Protein AF-A0A4Q2YUA5-F1 (afdb_monomer)

Mean predicted aligned error: 4.03 Å

Radius of gyration: 12.83 Å; Cα contacts (8 Å, |Δi|>4): 71; chains: 1; bounding box: 22×30×39 Å

Solvent-accessible surface area (backbone atoms only — not comparable to full-atom values): 3875 Å² total; per-residue (Å²): 130,89,75,60,50,75,74,55,97,60,98,39,81,69,56,48,99,84,48,36,38,83,41,78,43,53,43,90,86,80,62,47,81,74,47,79,49,36,26,33,70,64,27,51,52,50,20,71,74,69,75,47,94,46,68,43,67,94,88,112

Sequence (60 aa):
MDDQRDTTDRFLPRFDAAGLVTAIVTDADSHILLMVAHMNEEAIKQTRATGQAHFWSRSR

Nearest PDB structures (foldseek):
  7bgn-assembly1_A  TM=9.807E-01  e=2.965E-03  Medicago truncatula
  7bgn-assembly1_B  TM=9.795E-01  e=3.391E-03  Medicago truncatula
  7bgn-assembly3_E  TM=9.781E-01  e=5.800E-03  Medicago truncatula
  6j2l-assembly1_A  TM=9.660E-01  e=6.202E-03  Shigella flexneri
  6j22-assembly1_B  TM=9.695E-01  e=9.276E-03  Shigella flexneri

Secondary structure (DSSP, 8-state):
----TTSSSS------TTS-EEEEEE-TTT--EEEEEEE-HHHHHHHHHHSS-----S--

Structure (mmCIF, N/CA/C/O backbone):
data_AF-A0A4Q2YUA5-F1
#
_entry.id   AF-A0A4Q2YUA5-F1
#
loop_
_atom_site.group_PDB
_atom_site.id
_atom_site.type_symbol
_atom_site.label_atom_id
_atom_site.label_alt_id
_atom_site.label_comp_id
_atom_site.label_asym_id
_atom_site.label_entity_id
_atom_site.label_seq_id
_atom_site.pdbx_PDB_ins_code
_atom_site.Cartn_x
_atom_site.Cartn_y
_atom_site.Cartn_z
_atom_site.occupancy
_atom_site.B_iso_or_equiv
_atom_site.auth_seq_id
_atom_site.auth_comp_id
_atom_site.auth_asym_id
_atom_site.auth_atom_id
_atom_site.pdbx_PDB_model_num
ATOM 1 N N . MET A 1 1 ? 7.683 -10.889 23.896 1.00 49.81 1 MET A N 1
ATOM 2 C CA . MET A 1 1 ? 6.656 -11.244 22.899 1.00 49.81 1 MET A CA 1
ATOM 3 C C . MET A 1 1 ? 7.377 -11.307 21.577 1.0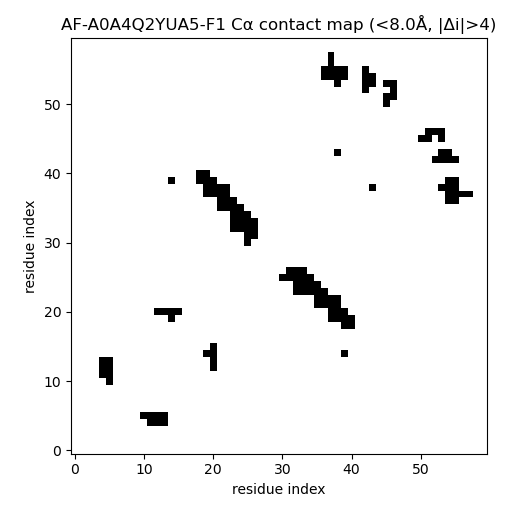0 49.81 1 MET A C 1
ATOM 5 O O . MET A 1 1 ? 7.932 -10.294 21.178 1.00 49.81 1 MET A O 1
ATOM 9 N N . ASP A 1 2 ? 7.484 -12.501 21.008 1.00 58.34 2 ASP A N 1
ATOM 10 C CA . ASP A 1 2 ? 8.141 -12.735 19.723 1.00 58.34 2 ASP A CA 1
ATOM 11 C C . ASP A 1 2 ? 7.246 -12.135 18.627 1.00 58.34 2 ASP A C 1
ATOM 13 O O . ASP A 1 2 ? 6.231 -12.722 18.252 1.00 58.34 2 ASP A O 1
ATOM 17 N N . ASP A 1 3 ? 7.511 -10.884 18.242 1.00 74.00 3 ASP A N 1
ATOM 18 C CA . ASP A 1 3 ? 6.687 -10.166 17.268 1.00 74.00 3 ASP A CA 1
ATOM 19 C C . ASP A 1 3 ? 7.114 -10.572 15.858 1.00 74.00 3 ASP A C 1
ATOM 21 O O . ASP A 1 3 ? 7.861 -9.871 15.185 1.00 74.00 3 ASP A O 1
ATOM 25 N N . GLN A 1 4 ? 6.647 -11.742 15.422 1.00 80.69 4 GLN A N 1
ATOM 26 C CA . GLN A 1 4 ? 6.960 -12.329 14.113 1.00 80.69 4 GLN A CA 1
ATOM 27 C C . GLN A 1 4 ? 6.331 -11.563 12.924 1.00 80.69 4 GLN A C 1
ATOM 29 O O . GLN A 1 4 ? 6.374 -12.018 11.781 1.00 80.69 4 GLN A O 1
ATOM 34 N N . ARG A 1 5 ? 5.719 -10.394 13.150 1.00 81.69 5 ARG A N 1
ATOM 35 C CA . ARG A 1 5 ? 5.177 -9.550 12.073 1.00 81.69 5 ARG A CA 1
ATOM 36 C C . ARG A 1 5 ? 6.294 -9.107 11.123 1.00 81.69 5 ARG A C 1
ATOM 38 O O . ARG A 1 5 ? 7.428 -8.902 11.543 1.00 81.69 5 ARG A O 1
ATOM 45 N N . ASP A 1 6 ? 5.974 -9.028 9.834 1.00 81.69 6 ASP A N 1
ATOM 46 C CA . ASP A 1 6 ? 6.898 -8.737 8.719 1.00 81.69 6 ASP A CA 1
ATOM 47 C C . ASP A 1 6 ? 8.130 -9.666 8.566 1.00 81.69 6 ASP A C 1
ATOM 49 O O . ASP A 1 6 ? 8.964 -9.431 7.694 1.00 81.69 6 ASP A O 1
ATOM 53 N N . THR A 1 7 ? 8.270 -10.725 9.373 1.00 84.44 7 THR A N 1
ATOM 54 C CA . THR A 1 7 ? 9.439 -11.636 9.354 1.00 84.44 7 THR A CA 1
ATOM 55 C C . THR A 1 7 ? 9.078 -13.088 9.026 1.00 84.44 7 THR A C 1
ATOM 57 O O . THR A 1 7 ? 9.911 -13.985 9.149 1.00 84.44 7 THR A O 1
ATOM 60 N N . THR A 1 8 ? 7.844 -13.329 8.574 1.00 86.75 8 THR A N 1
ATOM 61 C CA . THR A 1 8 ? 7.362 -14.648 8.128 1.00 86.75 8 THR A CA 1
ATOM 62 C C . THR A 1 8 ? 6.964 -14.629 6.654 1.00 86.75 8 THR A C 1
ATOM 64 O O . THR A 1 8 ? 6.878 -13.575 6.030 1.00 86.75 8 THR A O 1
ATOM 67 N N . ASP A 1 9 ? 6.680 -15.806 6.103 1.00 88.94 9 ASP A N 1
ATOM 68 C CA . ASP A 1 9 ? 6.074 -15.993 4.780 1.00 88.94 9 ASP A CA 1
ATOM 69 C C . ASP A 1 9 ? 4.575 -15.636 4.743 1.00 88.94 9 ASP A C 1
ATOM 71 O O . ASP A 1 9 ? 3.955 -15.592 3.679 1.00 88.94 9 ASP A O 1
ATOM 75 N N . ARG A 1 10 ? 3.973 -15.376 5.908 1.00 89.31 10 ARG A N 1
ATOM 76 C CA . ARG A 1 10 ? 2.576 -14.973 6.030 1.00 89.31 10 ARG A CA 1
ATOM 77 C C . ARG A 1 10 ? 2.455 -13.464 5.928 1.00 89.31 10 ARG A C 1
ATOM 79 O O . ARG A 1 10 ? 3.237 -12.709 6.500 1.00 89.31 10 ARG A O 1
ATOM 86 N N . PHE A 1 11 ? 1.381 -13.022 5.282 1.00 89.69 11 PHE A N 1
ATOM 87 C CA . PHE A 1 11 ? 1.011 -11.614 5.255 1.00 89.69 11 PHE A CA 1
ATOM 88 C C . PHE A 1 11 ? 0.502 -11.164 6.637 1.00 89.69 11 PHE A C 1
ATOM 90 O O . PHE A 1 11 ? -0.691 -11.248 6.937 1.00 89.69 11 PHE A O 1
ATOM 97 N N . LEU A 1 12 ? 1.434 -10.728 7.486 1.00 91.25 12 LEU A N 1
ATO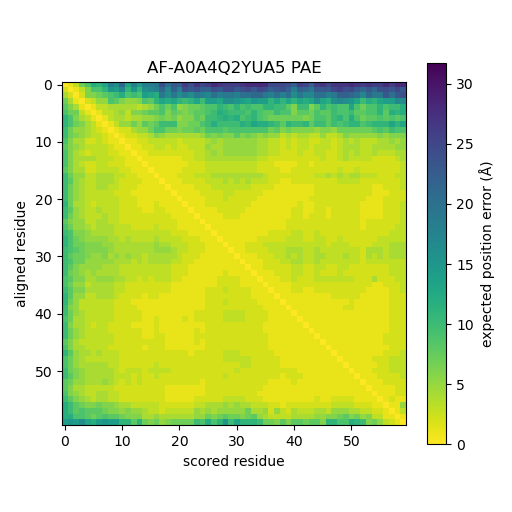M 98 C CA . LEU A 1 12 ? 1.215 -10.245 8.851 1.00 91.25 12 LEU A CA 1
ATOM 99 C C . LEU A 1 12 ? 1.787 -8.823 8.993 1.00 91.25 12 LEU A C 1
ATOM 101 O O . LEU A 1 12 ? 2.822 -8.656 9.642 1.00 91.25 12 LEU A O 1
ATOM 105 N N . PRO A 1 13 ? 1.142 -7.817 8.370 1.00 91.19 13 PRO A N 1
ATOM 106 C CA . PRO A 1 13 ? 1.658 -6.457 8.332 1.00 91.19 13 PRO A CA 1
ATOM 107 C C . PRO A 1 13 ? 1.781 -5.865 9.735 1.00 91.19 13 PRO A C 1
ATOM 109 O O . PRO A 1 13 ? 0.841 -5.911 10.540 1.00 91.19 13 PRO A O 1
ATOM 112 N N . ARG A 1 14 ? 2.929 -5.255 10.021 1.00 93.62 14 ARG A N 1
ATOM 113 C CA . ARG A 1 14 ? 3.094 -4.421 11.211 1.00 93.62 14 ARG A CA 1
ATOM 114 C C . ARG A 1 14 ? 2.615 -2.999 10.933 1.00 93.62 14 ARG A C 1
ATOM 116 O O . ARG A 1 14 ? 3.292 -2.214 10.276 1.00 93.62 14 ARG A O 1
ATOM 123 N N . PHE A 1 15 ? 1.450 -2.666 11.473 1.00 94.50 15 PHE A N 1
ATOM 124 C CA . PHE A 1 15 ? 0.921 -1.306 11.432 1.00 94.50 15 PHE A CA 1
ATOM 125 C C . PHE A 1 15 ? 1.720 -0.364 12.340 1.00 94.50 15 PHE A C 1
ATOM 127 O O . PHE A 1 15 ? 2.212 -0.767 13.398 1.00 94.50 15 PHE A O 1
ATOM 134 N N . ASP A 1 16 ? 1.829 0.894 11.926 1.00 95.00 16 ASP A N 1
ATOM 135 C CA . ASP A 1 16 ? 2.392 1.967 12.738 1.00 95.00 16 ASP A CA 1
ATOM 136 C C . ASP A 1 16 ? 1.440 2.395 13.877 1.00 95.00 16 ASP A C 1
ATOM 138 O O . ASP A 1 16 ? 0.354 1.843 14.069 1.00 95.00 16 ASP A O 1
ATOM 142 N N . ALA A 1 17 ? 1.842 3.408 14.650 1.00 95.88 17 ALA A N 1
ATOM 143 C CA . ALA A 1 17 ? 1.044 3.932 15.761 1.00 95.88 17 ALA A CA 1
ATOM 144 C C . ALA A 1 17 ? -0.313 4.530 15.332 1.00 95.88 17 ALA A C 1
ATOM 146 O O . ALA A 1 17 ? -1.200 4.676 16.170 1.00 95.88 17 ALA A O 1
ATOM 147 N N . ALA A 1 18 ? -0.484 4.871 14.051 1.00 94.88 18 ALA A N 1
ATOM 148 C CA . ALA A 1 18 ? -1.739 5.352 13.484 1.00 94.88 18 ALA A CA 1
ATOM 149 C C . ALA A 1 18 ? -2.594 4.212 12.895 1.00 94.88 18 ALA A C 1
ATOM 151 O O . ALA A 1 18 ? -3.652 4.474 12.323 1.00 94.88 18 ALA A O 1
ATOM 152 N N . GLY A 1 19 ? -2.159 2.954 13.025 1.00 96.50 19 GLY A N 1
ATOM 153 C CA . GLY A 1 19 ? -2.853 1.803 12.455 1.00 96.50 19 GLY A CA 1
ATOM 154 C C . GLY A 1 19 ? -2.691 1.699 10.937 1.00 96.50 19 GLY A C 1
ATOM 155 O O . GLY A 1 19 ? -3.556 1.121 10.277 1.00 96.50 19 GLY A O 1
ATOM 156 N N . LEU A 1 20 ? -1.618 2.269 10.375 1.00 97.12 20 LEU A N 1
ATOM 157 C CA . LEU A 1 20 ? -1.376 2.328 8.934 1.00 97.12 20 LEU A CA 1
ATOM 158 C C . LEU A 1 20 ? -0.139 1.529 8.520 1.00 97.12 20 LEU A C 1
ATOM 160 O O . LEU A 1 20 ? 0.816 1.366 9.274 1.00 97.12 20 LEU A O 1
ATOM 164 N N . VAL A 1 21 ? -0.153 1.068 7.272 1.00 96.94 21 VAL A N 1
ATOM 165 C CA . VAL A 1 21 ? 1.027 0.601 6.540 1.00 96.94 21 VAL A CA 1
ATOM 166 C C . VAL A 1 21 ? 1.186 1.381 5.244 1.00 96.94 21 VAL A C 1
ATOM 168 O O . VAL A 1 21 ? 0.217 1.905 4.688 1.00 96.94 21 VAL A O 1
ATOM 171 N N . THR A 1 22 ? 2.421 1.464 4.754 1.00 97.06 22 THR A N 1
ATOM 172 C CA . THR A 1 22 ? 2.700 2.028 3.429 1.00 97.06 22 THR A CA 1
ATOM 173 C C . THR A 1 22 ? 2.407 0.977 2.366 1.00 97.06 22 THR A C 1
ATOM 175 O O . THR A 1 22 ? 2.905 -0.142 2.446 1.00 97.06 22 THR A O 1
ATOM 178 N N . ALA A 1 23 ? 1.614 1.349 1.368 1.00 97.06 23 ALA A N 1
ATOM 179 C CA . ALA A 1 23 ? 1.304 0.529 0.209 1.00 97.06 23 ALA A CA 1
ATOM 180 C C . ALA A 1 23 ? 2.047 1.078 -1.011 1.00 97.06 23 ALA A C 1
ATOM 182 O O . ALA A 1 23 ? 1.914 2.255 -1.352 1.00 97.06 23 ALA A O 1
ATOM 183 N N . ILE A 1 24 ? 2.826 0.219 -1.662 1.00 97.25 24 ILE A N 1
ATOM 184 C CA . ILE A 1 24 ? 3.544 0.526 -2.898 1.00 97.25 24 ILE A CA 1
ATOM 185 C C . ILE A 1 24 ? 2.840 -0.227 -4.022 1.00 97.25 24 ILE A C 1
ATOM 187 O O . ILE A 1 24 ? 2.697 -1.445 -3.952 1.00 97.25 24 ILE A O 1
ATOM 191 N N . VAL A 1 25 ? 2.384 0.499 -5.039 1.00 97.81 25 VAL A N 1
ATOM 192 C CA . VAL A 1 25 ? 1.703 -0.078 -6.199 1.00 97.81 25 VAL A CA 1
ATOM 193 C C . VAL A 1 25 ? 2.652 -0.044 -7.379 1.00 97.81 25 VAL A C 1
ATOM 195 O O . VAL A 1 25 ? 3.142 1.022 -7.755 1.00 97.81 25 VAL A O 1
ATOM 198 N N . THR A 1 26 ? 2.877 -1.203 -7.976 1.00 98.44 26 THR A N 1
ATOM 199 C CA . THR A 1 26 ? 3.651 -1.354 -9.204 1.00 98.44 26 THR A CA 1
ATOM 200 C C . THR A 1 26 ? 2.777 -1.922 -10.304 1.00 98.44 26 THR A C 1
ATOM 202 O O . THR A 1 26 ? 1.820 -2.649 -10.036 1.00 98.44 26 THR A O 1
ATOM 205 N N . ASP A 1 27 ? 3.137 -1.623 -11.543 1.00 98.00 27 ASP A N 1
ATOM 206 C CA . ASP A 1 27 ? 2.611 -2.347 -12.689 1.00 98.00 27 ASP A CA 1
ATOM 207 C C . ASP A 1 27 ? 3.005 -3.832 -12.597 1.00 98.00 27 ASP A C 1
ATOM 209 O O . ASP A 1 27 ? 4.117 -4.164 -12.172 1.00 98.00 27 ASP A O 1
ATOM 213 N N . ALA A 1 28 ? 2.077 -4.727 -12.939 1.00 97.19 28 ALA A N 1
ATOM 214 C CA . ALA A 1 28 ? 2.260 -6.164 -12.740 1.00 97.19 28 ALA A CA 1
ATOM 215 C C . ALA A 1 28 ? 3.296 -6.768 -13.701 1.00 97.19 28 ALA A C 1
ATOM 217 O O . ALA A 1 28 ? 4.006 -7.691 -13.307 1.00 97.19 28 ALA A O 1
ATOM 218 N N . ASP A 1 29 ? 3.407 -6.220 -14.914 1.00 98.19 29 ASP A N 1
ATOM 219 C CA .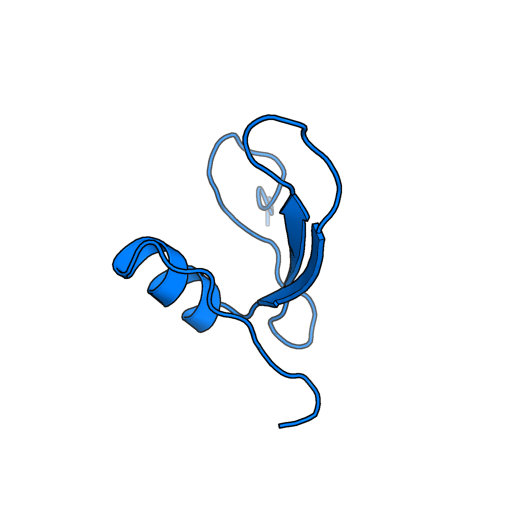 ASP A 1 29 ? 4.266 -6.759 -15.970 1.00 98.19 29 ASP A CA 1
ATOM 220 C C . ASP A 1 29 ? 5.632 -6.064 -16.006 1.00 98.19 29 ASP A C 1
ATOM 222 O O . ASP A 1 29 ? 6.677 -6.707 -16.075 1.00 98.19 29 ASP A O 1
ATOM 226 N N . SER A 1 30 ? 5.639 -4.731 -15.955 1.00 97.94 30 SER A N 1
ATOM 227 C CA . SER A 1 30 ? 6.855 -3.918 -16.077 1.00 97.94 30 SER A CA 1
ATOM 228 C C . SER A 1 30 ? 7.548 -3.634 -14.745 1.00 97.94 30 SER A C 1
ATOM 230 O O . SER A 1 30 ? 8.683 -3.157 -14.738 1.00 97.94 30 SER A O 1
ATOM 232 N N . HIS A 1 31 ? 6.870 -3.886 -13.621 1.00 96.75 31 HIS A N 1
ATOM 233 C CA . HIS A 1 31 ? 7.337 -3.567 -12.266 1.00 96.75 31 HIS A CA 1
ATOM 234 C C . HIS A 1 31 ? 7.662 -2.081 -12.041 1.00 96.75 31 HIS A C 1
ATOM 236 O O . HIS A 1 31 ? 8.344 -1.717 -11.081 1.00 96.75 31 HIS A O 1
ATOM 242 N N . ILE A 1 32 ? 7.145 -1.201 -12.902 1.00 98.38 32 ILE A N 1
ATOM 243 C CA . ILE A 1 32 ? 7.283 0.244 -12.742 1.00 98.38 32 ILE A CA 1
ATOM 244 C C . ILE A 1 32 ? 6.445 0.694 -11.547 1.00 98.38 32 ILE A C 1
ATOM 246 O O . ILE A 1 32 ? 5.298 0.281 -11.381 1.00 98.38 32 ILE A O 1
ATOM 250 N N . LEU A 1 33 ? 7.013 1.572 -10.720 1.00 97.69 33 LEU A N 1
ATOM 251 C CA . LEU A 1 33 ? 6.307 2.204 -9.612 1.00 97.69 33 LEU A CA 1
ATOM 252 C C . LEU A 1 33 ? 5.194 3.121 -10.137 1.00 97.69 33 LEU A C 1
ATOM 254 O O . LEU A 1 33 ? 5.466 4.094 -10.837 1.00 97.69 33 LEU A O 1
ATOM 258 N N . LEU A 1 34 ? 3.953 2.834 -9.751 1.00 98.06 34 LEU A N 1
ATOM 259 C CA . LEU A 1 34 ? 2.774 3.612 -10.130 1.00 98.06 34 LEU A CA 1
ATOM 260 C C . LEU A 1 34 ? 2.364 4.593 -9.030 1.00 98.06 34 LEU A C 1
ATOM 262 O O . LEU A 1 34 ? 1.994 5.729 -9.316 1.00 98.06 34 LEU A O 1
ATOM 266 N N . MET A 1 35 ? 2.394 4.153 -7.767 1.00 97.75 35 MET A N 1
ATOM 267 C CA . MET A 1 35 ? 1.864 4.932 -6.647 1.00 97.75 35 MET A CA 1
ATOM 268 C C . MET A 1 35 ? 2.477 4.514 -5.306 1.00 97.75 35 MET A C 1
ATOM 270 O O . MET A 1 35 ? 2.795 3.345 -5.089 1.00 97.75 35 MET A O 1
ATOM 274 N N . VAL A 1 36 ? 2.553 5.470 -4.377 1.00 97.69 36 VAL A N 1
ATOM 275 C CA . VAL A 1 36 ? 2.710 5.223 -2.938 1.00 97.69 36 VAL A CA 1
ATOM 276 C C . VAL A 1 36 ? 1.478 5.757 -2.209 1.00 97.69 36 VAL A C 1
ATOM 278 O O . VAL A 1 36 ? 1.063 6.894 -2.434 1.00 97.69 36 VAL A O 1
ATOM 281 N N . ALA A 1 37 ? 0.904 4.942 -1.331 1.00 97.25 37 ALA A N 1
ATOM 282 C CA . ALA A 1 37 ? -0.280 5.269 -0.546 1.00 97.25 37 ALA A CA 1
ATOM 283 C C . ALA A 1 37 ? -0.200 4.668 0.865 1.00 97.25 37 ALA A C 1
ATOM 285 O O . ALA A 1 37 ? 0.787 4.036 1.239 1.00 97.25 37 ALA A O 1
ATOM 286 N N . HIS A 1 38 ? -1.254 4.864 1.655 1.00 97.88 38 HIS A N 1
ATOM 287 C CA . HIS A 1 38 ? -1.415 4.230 2.961 1.00 97.88 38 HIS A CA 1
ATOM 288 C C . HIS A 1 38 ? -2.609 3.279 2.947 1.00 97.88 38 HIS A C 1
ATOM 290 O O . HIS A 1 38 ? -3.593 3.517 2.248 1.00 97.88 38 HIS A O 1
ATOM 296 N N . MET A 1 39 ? -2.539 2.223 3.748 1.00 98.38 39 MET A N 1
ATOM 297 C CA . MET A 1 39 ? -3.649 1.308 4.001 1.00 98.38 39 MET A CA 1
ATOM 298 C C . MET A 1 39 ? -3.781 1.072 5.504 1.00 98.38 39 MET A C 1
ATOM 300 O O . MET A 1 39 ? -2.781 0.878 6.190 1.00 98.38 39 MET A O 1
ATOM 304 N N . ASN A 1 40 ? -5.013 1.071 6.007 1.00 97.69 40 ASN A N 1
ATOM 305 C CA . ASN A 1 40 ? -5.338 0.528 7.323 1.00 97.69 40 ASN A CA 1
ATOM 306 C C . ASN A 1 40 ? -5.790 -0.940 7.186 1.00 97.69 40 ASN A C 1
ATOM 308 O O . ASN A 1 40 ? -5.836 -1.494 6.084 1.00 97.69 40 ASN A O 1
ATOM 312 N N . GLU A 1 41 ? -6.137 -1.579 8.305 1.00 97.44 41 GLU A N 1
ATOM 313 C CA . GLU A 1 41 ? -6.574 -2.981 8.311 1.00 97.44 41 GLU A CA 1
ATOM 314 C C . GLU A 1 41 ? -7.805 -3.227 7.413 1.00 97.44 41 GLU A C 1
ATOM 316 O O . GLU A 1 41 ? -7.867 -4.229 6.700 1.00 97.44 41 GLU A O 1
ATOM 321 N N . GLU A 1 42 ? -8.766 -2.300 7.404 1.00 97.81 42 GLU A N 1
ATOM 322 C CA . GLU A 1 42 ? -9.992 -2.424 6.608 1.00 97.81 42 GLU A CA 1
ATOM 323 C C . GLU A 1 42 ? -9.723 -2.302 5.104 1.00 97.81 42 GLU A C 1
ATOM 325 O O . GLU A 1 42 ? -10.189 -3.129 4.324 1.00 97.81 42 GLU A O 1
ATOM 330 N N . ALA A 1 43 ? -8.900 -1.339 4.688 1.00 98.25 43 ALA A N 1
ATOM 331 C CA . ALA A 1 43 ? -8.499 -1.176 3.293 1.00 98.25 43 ALA A CA 1
ATOM 332 C C . ALA A 1 43 ? -7.820 -2.447 2.746 1.00 98.25 43 ALA A C 1
ATOM 334 O O . ALA A 1 43 ? -8.085 -2.875 1.621 1.00 98.25 43 ALA A O 1
ATOM 335 N N . ILE A 1 44 ? -7.003 -3.115 3.567 1.00 97.56 44 ILE A N 1
ATOM 336 C CA . ILE A 1 44 ? -6.397 -4.411 3.227 1.00 97.56 44 ILE A CA 1
ATOM 337 C C . ILE A 1 44 ? -7.467 -5.500 3.081 1.00 97.56 44 ILE A C 1
ATOM 339 O O . ILE A 1 44 ? -7.449 -6.251 2.101 1.00 97.56 44 ILE A O 1
ATOM 343 N N . LYS A 1 45 ? -8.401 -5.603 4.039 1.00 97.75 45 LYS A N 1
ATOM 344 C CA . LYS A 1 45 ? -9.499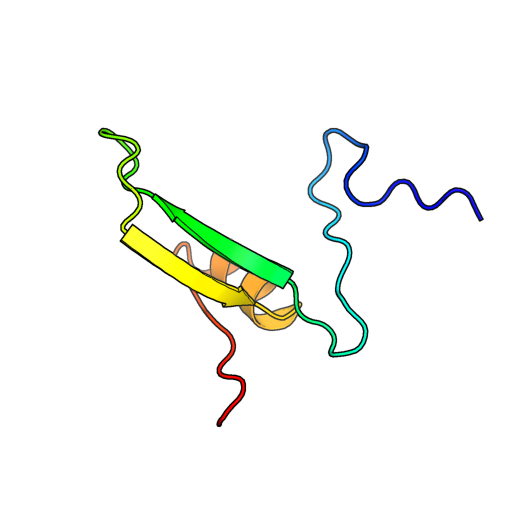 -6.584 3.995 1.00 97.75 45 LYS A CA 1
ATOM 345 C C . LYS A 1 45 ? -10.344 -6.406 2.732 1.00 97.75 45 LYS A C 1
ATOM 347 O O . LYS A 1 45 ? -10.563 -7.379 2.011 1.00 97.75 45 LYS A O 1
ATOM 352 N N . GLN A 1 46 ? -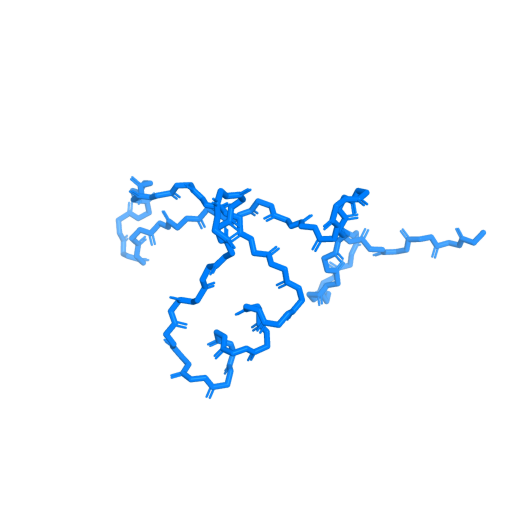10.735 -5.174 2.412 1.00 98.50 46 GLN A N 1
ATOM 353 C CA . GLN A 1 46 ? -11.516 -4.846 1.217 1.00 98.50 46 GLN A CA 1
ATO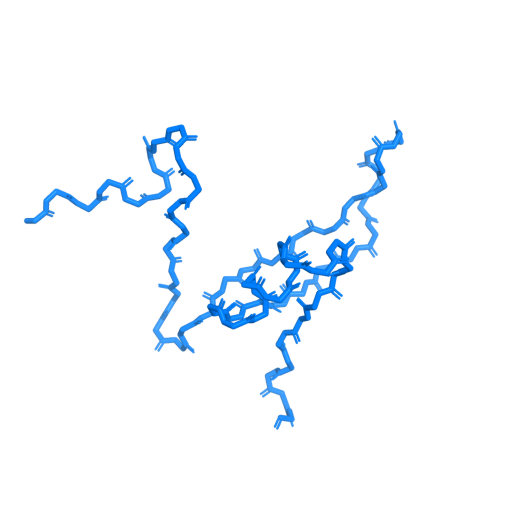M 354 C C . GLN A 1 46 ? -10.744 -5.110 -0.074 1.00 98.50 46 GLN A C 1
ATOM 356 O O . GLN A 1 46 ? -11.308 -5.663 -1.020 1.00 98.50 46 GLN A O 1
ATOM 361 N N . THR A 1 47 ? -9.445 -4.801 -0.104 1.00 98.12 47 THR A N 1
ATOM 362 C CA . THR A 1 47 ? -8.591 -5.096 -1.263 1.00 98.12 47 THR A CA 1
ATOM 363 C C . THR A 1 47 ? -8.566 -6.583 -1.576 1.00 98.12 47 THR A C 1
ATOM 365 O O . THR A 1 47 ? -8.783 -6.986 -2.717 1.00 98.12 47 THR A O 1
ATOM 368 N N . ARG A 1 48 ? -8.398 -7.421 -0.550 1.00 97.00 48 ARG A N 1
ATOM 369 C CA . ARG A 1 48 ? -8.420 -8.880 -0.709 1.00 97.00 48 ARG A CA 1
ATOM 370 C C . ARG A 1 48 ? -9.800 -9.415 -1.084 1.00 97.00 48 ARG A C 1
ATOM 372 O O . ARG A 1 48 ? -9.881 -10.355 -1.864 1.00 97.00 48 ARG A O 1
ATOM 379 N N . ALA A 1 49 ? -10.863 -8.844 -0.524 1.00 98.38 49 ALA A N 1
ATOM 380 C CA . ALA A 1 49 ? -12.227 -9.302 -0.768 1.00 98.38 49 ALA A CA 1
ATOM 381 C C . ALA A 1 49 ? -12.736 -8.941 -2.172 1.00 98.38 49 ALA A C 1
ATOM 383 O O . ALA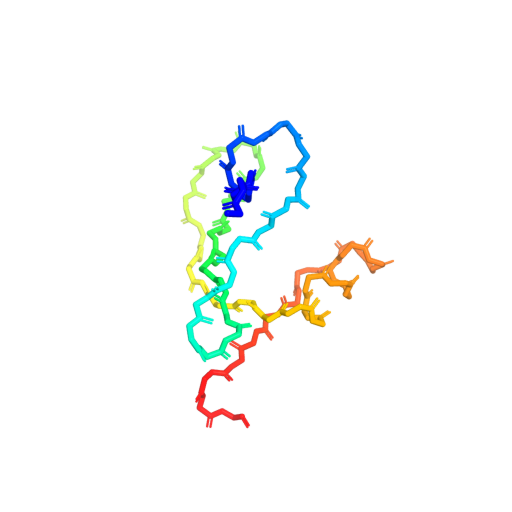 A 1 49 ? -13.452 -9.725 -2.786 1.00 98.38 49 ALA A O 1
ATOM 384 N N . THR A 1 50 ?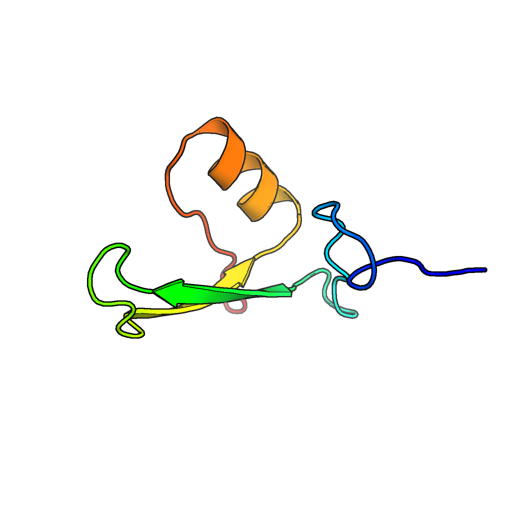 -12.380 -7.757 -2.674 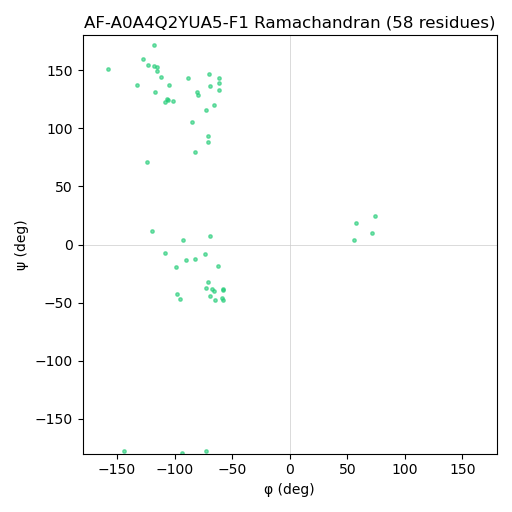1.00 98.50 50 THR A N 1
ATOM 385 C CA . THR A 1 50 ? -12.905 -7.222 -3.943 1.00 98.50 50 THR A CA 1
ATOM 386 C C . THR A 1 50 ? -11.965 -7.420 -5.128 1.00 98.50 50 THR A C 1
ATOM 388 O O . THR A 1 50 ? -12.405 -7.319 -6.271 1.00 98.50 50 THR A O 1
ATOM 391 N N . GLY A 1 51 ? -10.673 -7.658 -4.878 1.00 97.88 51 GLY A N 1
ATOM 392 C CA . GLY A 1 51 ? -9.641 -7.666 -5.916 1.00 97.88 51 GLY A CA 1
ATOM 393 C C . GLY A 1 51 ? -9.310 -6.276 -6.475 1.00 97.88 51 GLY A C 1
ATOM 394 O O . GLY A 1 51 ? -8.601 -6.178 -7.471 1.00 97.88 51 GLY A O 1
ATOM 395 N N . GLN A 1 52 ? -9.814 -5.202 -5.860 1.00 98.00 52 GLN A N 1
ATOM 396 C CA . GLN A 1 52 ? -9.555 -3.813 -6.250 1.00 98.00 52 GLN A CA 1
ATOM 397 C C . GLN A 1 52 ? -8.718 -3.128 -5.172 1.00 98.00 52 GLN A C 1
ATOM 399 O O . GLN A 1 52 ? -8.911 -3.402 -3.997 1.00 98.00 52 GLN A O 1
ATOM 404 N N . ALA A 1 53 ? -7.793 -2.239 -5.529 1.00 97.44 53 ALA A N 1
ATOM 405 C CA . ALA A 1 53 ? -6.961 -1.567 -4.531 1.00 97.44 53 ALA A CA 1
ATOM 406 C C . ALA A 1 53 ? -7.763 -0.510 -3.745 1.00 97.44 53 ALA A C 1
ATOM 408 O O . ALA A 1 53 ? -8.196 0.493 -4.312 1.00 97.44 53 ALA A O 1
ATOM 409 N N . HIS A 1 54 ? -7.927 -0.717 -2.435 1.00 98.25 54 HIS A N 1
ATOM 410 C CA . HIS A 1 54 ? -8.529 0.249 -1.504 1.00 98.25 54 HIS A CA 1
ATOM 411 C C . HIS A 1 54 ? -7.443 0.906 -0.660 1.00 98.25 54 HIS A C 1
ATOM 413 O O . HIS A 1 54 ? -6.556 0.226 -0.158 1.00 98.25 54 HIS A O 1
ATOM 419 N N . PHE A 1 55 ? -7.518 2.217 -0.447 1.00 98.06 55 PHE A N 1
ATOM 420 C CA . PHE A 1 55 ? -6.512 2.965 0.314 1.00 98.06 55 PHE A CA 1
ATOM 421 C C . PHE A 1 55 ? -7.144 3.786 1.430 1.00 98.06 55 PHE A C 1
ATOM 423 O O . PHE A 1 55 ? -8.325 4.126 1.393 1.00 98.06 55 PHE A O 1
ATOM 430 N N . TRP A 1 56 ? -6.319 4.150 2.407 1.00 97.56 56 TRP A N 1
ATOM 431 C CA . TRP A 1 56 ? -6.684 5.037 3.497 1.00 97.56 56 TRP A CA 1
ATOM 432 C C . TRP A 1 56 ? -6.145 6.449 3.253 1.00 97.56 56 TRP A C 1
ATOM 434 O O . TRP A 1 56 ? -4.941 6.661 3.083 1.00 97.56 56 TRP A O 1
ATOM 444 N N . SER A 1 57 ? -7.044 7.433 3.257 1.00 94.44 57 SER A N 1
ATOM 445 C CA . SER A 1 57 ? -6.675 8.846 3.221 1.00 94.44 57 SER A CA 1
ATOM 446 C C . SER A 1 57 ? -6.288 9.301 4.623 1.00 94.44 57 SER A C 1
ATOM 448 O O . SER A 1 57 ? -7.029 9.084 5.566 1.00 94.44 57 SER A O 1
ATOM 450 N N . ARG A 1 58 ? -5.145 9.973 4.783 1.00 92.25 58 ARG A N 1
ATOM 451 C CA . ARG A 1 58 ? -4.771 10.560 6.087 1.00 92.25 58 ARG A CA 1
ATOM 452 C C . ARG A 1 58 ? -5.418 11.921 6.349 1.00 92.25 58 ARG A C 1
ATOM 454 O O . ARG A 1 58 ? -5.323 12.437 7.454 1.00 92.25 58 ARG A O 1
ATOM 461 N N . SER A 1 59 ? -6.003 12.526 5.321 1.00 90.88 59 SER A N 1
ATOM 462 C CA . SER A 1 59 ? -6.597 13.866 5.369 1.00 90.88 59 SER A CA 1
ATOM 463 C C . SER A 1 59 ? -8.124 13.869 5.320 1.00 90.88 59 SER A C 1
ATOM 465 O O . SER A 1 59 ? -8.724 14.932 5.437 1.00 90.88 59 SER A O 1
ATOM 467 N N . ARG A 1 60 ? -8.741 12.707 5.098 1.00 83.06 60 ARG A N 1
ATOM 468 C CA . ARG A 1 60 ? -10.193 12.508 5.081 1.00 83.06 60 ARG A CA 1
ATOM 469 C C . ARG A 1 60 ? -10.500 11.397 6.058 1.00 83.06 60 ARG A C 1
ATOM 471 O O . ARG A 1 60 ? -11.486 11.544 6.801 1.00 83.06 60 ARG A O 1
#

Foldseek 3Di:
DPPCAPVDPDPRHDADPVQKDWDWDADPPPRHTDDIAIAHPVQVVCCVVPVDRGGDDPVD

pLDDT: mean 93.26, std 9.1, range [49.81, 98.5]